Protein AF-A0AAW5WD66-F1 (afdb_monomer_lite)

Structure (mmCIF, N/CA/C/O backbone):
data_AF-A0AAW5WD66-F1
#
_entry.id   AF-A0AAW5WD66-F1
#
loop_
_atom_site.group_PDB
_atom_site.id
_atom_site.type_symbol
_atom_site.label_atom_id
_atom_site.label_alt_id
_atom_site.label_comp_id
_atom_site.label_asym_id
_atom_site.label_entity_id
_atom_site.label_seq_id
_atom_site.pdbx_PDB_ins_code
_atom_site.Cartn_x
_atom_site.Cartn_y
_atom_site.Cartn_z
_atom_site.occupancy
_atom_site.B_iso_or_equiv
_atom_site.auth_seq_id
_atom_site.auth_comp_id
_atom_site.auth_asym_id
_atom_site.auth_atom_id
_atom_site.pdbx_PDB_model_num
ATOM 1 N N . MET A 1 1 ? 9.560 -7.225 9.628 1.00 62.88 1 MET A N 1
ATOM 2 C CA . MET A 1 1 ? 9.337 -8.188 8.524 1.00 62.88 1 MET A CA 1
ATOM 3 C C . MET A 1 1 ? 7.948 -8.081 7.889 1.00 62.88 1 MET A C 1
ATOM 5 O O . MET A 1 1 ? 7.887 -8.022 6.672 1.00 62.88 1 MET A O 1
ATOM 9 N N . MET A 1 2 ? 6.853 -7.958 8.655 1.00 75.62 2 MET A N 1
ATOM 10 C CA . MET A 1 2 ? 5.479 -7.964 8.105 1.00 75.62 2 MET A CA 1
ATOM 11 C C . MET A 1 2 ? 5.144 -6.847 7.099 1.00 75.62 2 MET A C 1
ATOM 13 O O . MET A 1 2 ? 4.473 -7.098 6.109 1.00 75.62 2 MET A O 1
ATOM 17 N N . ILE A 1 3 ? 5.634 -5.621 7.307 1.00 80.81 3 ILE A N 1
ATOM 18 C CA . ILE A 1 3 ? 5.343 -4.478 6.414 1.00 80.81 3 ILE A CA 1
ATOM 19 C C . ILE A 1 3 ? 5.931 -4.695 5.010 1.00 80.81 3 ILE A C 1
ATOM 21 O O . ILE A 1 3 ? 5.295 -4.339 4.024 1.00 80.81 3 ILE A O 1
ATOM 25 N N . LYS A 1 4 ? 7.111 -5.327 4.918 1.00 80.94 4 LYS A N 1
ATOM 26 C CA . LYS A 1 4 ? 7.747 -5.659 3.635 1.00 80.94 4 LYS A CA 1
ATOM 27 C C . LYS A 1 4 ? 6.945 -6.705 2.864 1.00 80.94 4 LYS A C 1
ATOM 29 O O . LYS A 1 4 ? 6.791 -6.565 1.665 1.00 80.94 4 LYS A O 1
ATOM 34 N N . LEU A 1 5 ? 6.385 -7.701 3.554 1.00 83.50 5 LEU A N 1
ATOM 35 C CA . LEU A 1 5 ? 5.484 -8.689 2.949 1.00 83.50 5 LEU A CA 1
ATOM 36 C C . LEU A 1 5 ? 4.240 -8.030 2.343 1.00 83.50 5 LEU A C 1
ATOM 38 O O . LEU A 1 5 ? 3.877 -8.349 1.220 1.00 83.50 5 LEU A O 1
ATOM 42 N N . TYR A 1 6 ? 3.628 -7.069 3.043 1.00 81.56 6 TYR A N 1
ATOM 43 C CA . TYR A 1 6 ? 2.521 -6.299 2.470 1.00 81.56 6 TYR A CA 1
ATOM 44 C C . TYR A 1 6 ? 2.954 -5.495 1.243 1.00 81.56 6 TYR A C 1
ATOM 46 O O . TYR A 1 6 ? 2.251 -5.524 0.244 1.00 81.56 6 TYR A O 1
ATOM 54 N N . ALA A 1 7 ? 4.107 -4.820 1.293 1.00 80.81 7 ALA A N 1
ATOM 55 C CA . ALA A 1 7 ? 4.625 -4.073 0.148 1.00 80.81 7 ALA A CA 1
ATOM 56 C C . ALA A 1 7 ? 4.871 -4.985 -1.064 1.00 80.81 7 ALA A C 1
ATOM 58 O O . ALA A 1 7 ? 4.372 -4.699 -2.144 1.00 80.81 7 ALA A O 1
ATOM 59 N N . VAL A 1 8 ? 5.542 -6.125 -0.867 1.00 83.94 8 VAL A N 1
ATOM 60 C CA . VAL A 1 8 ? 5.799 -7.113 -1.926 1.00 83.94 8 VAL A CA 1
ATOM 61 C C . VAL A 1 8 ? 4.501 -7.680 -2.489 1.00 83.94 8 VAL A C 1
ATOM 63 O O . VAL A 1 8 ? 4.366 -7.768 -3.700 1.00 83.94 8 VAL A O 1
ATOM 66 N N . ASN A 1 9 ? 3.527 -8.029 -1.648 1.00 83.06 9 ASN A N 1
ATOM 67 C CA . ASN A 1 9 ? 2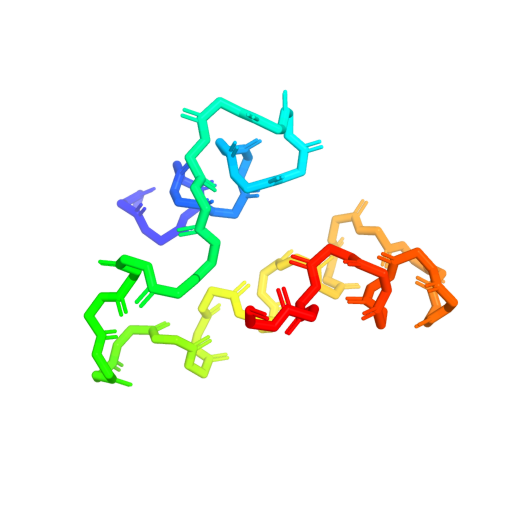.265 -8.598 -2.125 1.00 83.06 9 ASN A CA 1
ATOM 68 C C . ASN A 1 9 ? 1.399 -7.569 -2.869 1.00 83.06 9 ASN A C 1
ATOM 70 O O . ASN A 1 9 ? 0.680 -7.937 -3.796 1.00 83.06 9 ASN A O 1
ATOM 74 N N . VAL A 1 10 ? 1.484 -6.292 -2.482 1.00 80.75 10 VAL A N 1
ATOM 75 C CA . VAL A 1 10 ? 0.837 -5.185 -3.199 1.00 80.75 10 VAL A CA 1
ATOM 76 C C . VAL A 1 10 ? 1.506 -4.965 -4.552 1.00 80.75 10 VAL A C 1
ATOM 78 O O . VAL A 1 10 ? 0.811 -4.946 -5.560 1.00 80.75 10 VAL A O 1
ATOM 81 N N . VAL A 1 11 ? 2.840 -4.898 -4.599 1.00 78.94 11 VAL A N 1
ATOM 82 C CA . VAL A 1 11 ? 3.608 -4.784 -5.855 1.00 78.94 11 VAL A CA 1
ATOM 83 C C . VAL A 1 11 ? 3.377 -5.989 -6.770 1.00 78.94 11 VAL A C 1
ATOM 85 O O . VAL A 1 11 ? 3.223 -5.833 -7.973 1.00 78.94 11 VAL A O 1
ATOM 88 N N . ALA A 1 12 ? 3.292 -7.194 -6.207 1.00 80.69 12 ALA A N 1
ATOM 89 C CA . ALA A 1 12 ? 3.015 -8.420 -6.948 1.00 80.69 12 ALA A CA 1
ATOM 90 C C . ALA A 1 12 ? 1.544 -8.552 -7.394 1.00 80.69 12 ALA A C 1
ATOM 92 O O . ALA A 1 12 ? 1.192 -9.557 -8.007 1.00 80.69 12 ALA A O 1
ATOM 93 N N . GLY A 1 13 ? 0.663 -7.607 -7.038 1.00 78.44 13 GLY A N 1
ATOM 94 C CA . GLY A 1 13 ? -0.764 -7.643 -7.382 1.00 78.44 13 GLY A CA 1
ATOM 95 C C . GLY A 1 13 ? -1.566 -8.754 -6.690 1.00 78.44 13 GLY A C 1
ATOM 96 O O . GLY A 1 13 ? -2.741 -8.951 -6.986 1.00 78.44 13 GLY A O 1
ATOM 97 N N . THR A 1 14 ? -0.961 -9.484 -5.750 1.00 82.50 14 THR A N 1
ATOM 98 C CA . THR A 1 14 ? -1.606 -10.594 -5.026 1.00 82.50 14 THR A CA 1
ATOM 99 C C . THR A 1 14 ? -2.404 -10.118 -3.816 1.00 82.50 14 THR A C 1
ATOM 101 O O . THR A 1 14 ? -3.246 -10.852 -3.295 1.00 82.50 14 THR A O 1
ATOM 104 N N . TYR A 1 15 ? -2.170 -8.883 -3.365 1.00 81.38 15 TYR A N 1
ATOM 105 C CA . TYR A 1 15 ? -2.883 -8.290 -2.244 1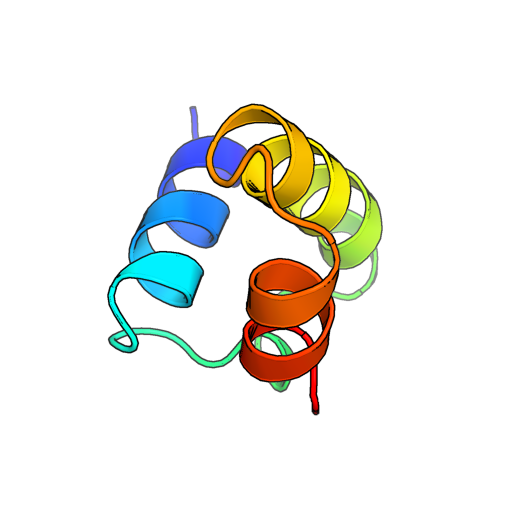.00 81.38 15 TYR A CA 1
ATOM 106 C C . TYR A 1 15 ? -3.214 -6.815 -2.506 1.00 81.38 15 TYR A C 1
ATOM 108 O O . TYR A 1 15 ? -2.301 -6.007 -2.639 1.00 81.38 15 TYR A O 1
ATOM 116 N N . PRO A 1 16 ? -4.497 -6.416 -2.534 1.00 81.06 16 PRO A N 1
ATOM 117 C CA . PRO A 1 16 ? -4.861 -5.032 -2.813 1.00 81.06 16 PRO A CA 1
ATOM 118 C C . PRO A 1 16 ? -4.468 -4.110 -1.654 1.00 81.06 16 PRO A C 1
ATOM 120 O O . PRO A 1 16 ? -4.741 -4.405 -0.484 1.00 81.06 16 PRO A O 1
ATOM 123 N N . PHE A 1 17 ? -3.896 -2.948 -1.979 1.00 80.69 17 PHE A N 1
ATOM 124 C CA . PHE A 1 17 ? -3.500 -1.944 -0.988 1.00 80.69 17 PHE A CA 1
ATOM 125 C C . PHE A 1 17 ? -4.684 -1.471 -0.125 1.00 80.69 17 PHE A C 1
ATOM 127 O O . PHE A 1 17 ? -4.522 -1.197 1.066 1.00 80.69 17 PHE A O 1
ATOM 134 N N . ALA A 1 18 ? -5.904 -1.475 -0.674 1.00 81.38 18 ALA A N 1
ATOM 135 C CA . ALA A 1 18 ? -7.136 -1.157 0.045 1.00 81.38 18 ALA A CA 1
ATOM 136 C C . ALA A 1 18 ? -7.372 -2.035 1.292 1.00 81.38 18 ALA A C 1
ATOM 138 O O . ALA A 1 18 ? -7.872 -1.534 2.303 1.00 81.38 18 ALA A O 1
ATOM 139 N N . LYS A 1 19 ? -6.963 -3.316 1.257 1.00 83.44 19 LYS A N 1
ATOM 140 C CA . LYS A 1 19 ? -7.113 -4.263 2.379 1.00 83.44 19 LYS A CA 1
ATOM 141 C C . LYS A 1 19 ? -6.023 -4.126 3.442 1.00 83.44 19 LYS A C 1
ATOM 143 O O . LYS A 1 19 ? -6.152 -4.704 4.521 1.00 83.44 19 LYS A O 1
ATOM 148 N N . VAL A 1 20 ? -4.968 -3.352 3.177 1.00 83.12 20 VAL A N 1
ATOM 149 C CA . VAL A 1 20 ? -3.920 -3.096 4.168 1.00 83.12 20 VAL A CA 1
ATOM 150 C C . VAL A 1 20 ? -4.529 -2.320 5.347 1.00 83.12 20 VAL A C 1
ATOM 152 O O . VAL A 1 20 ? -5.206 -1.308 5.136 1.00 83.12 20 VAL A O 1
ATOM 155 N N . PRO A 1 21 ? -4.284 -2.739 6.602 1.00 84.00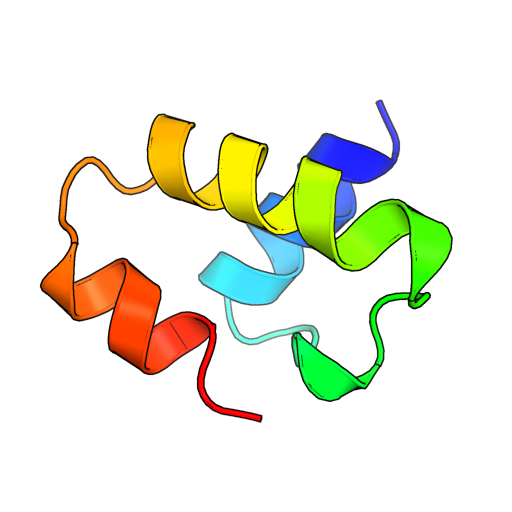 21 PRO A N 1
ATOM 156 C CA . PRO A 1 21 ? -4.779 -2.027 7.775 1.00 84.00 21 PRO A CA 1
ATOM 157 C C . PRO A 1 21 ? -4.363 -0.550 7.769 1.00 84.00 21 PRO A C 1
ATOM 159 O O . PRO A 1 21 ? -3.199 -0.239 7.511 1.00 84.00 21 PRO A O 1
ATOM 162 N N . LYS A 1 22 ? -5.281 0.369 8.108 1.00 83.44 22 LYS A N 1
ATOM 163 C CA . LYS A 1 22 ? -5.048 1.832 8.052 1.00 83.44 22 LYS A CA 1
ATOM 164 C C . LYS A 1 22 ? -3.766 2.280 8.768 1.00 83.44 22 LYS A C 1
ATOM 166 O O . LYS A 1 22 ? -3.021 3.094 8.235 1.00 83.44 22 LYS A O 1
ATOM 171 N N . VAL A 1 23 ? -3.469 1.695 9.929 1.00 83.12 23 VAL A N 1
ATOM 172 C CA . VAL A 1 23 ? -2.244 1.956 10.713 1.00 83.12 23 VAL A CA 1
ATOM 173 C C . VAL A 1 23 ? -0.949 1.534 10.008 1.00 83.12 23 VAL A C 1
ATOM 175 O O . VAL A 1 23 ? 0.115 2.080 10.293 1.00 83.12 23 VAL A O 1
ATOM 178 N N . LEU A 1 24 ? -1.020 0.572 9.086 1.00 81.69 24 LEU A N 1
ATOM 179 C CA . LEU A 1 24 ? 0.127 0.057 8.340 1.00 81.69 24 LEU A CA 1
ATOM 180 C C . LEU A 1 24 ? 0.226 0.640 6.927 1.00 81.69 24 LEU A C 1
ATOM 182 O O . LEU A 1 24 ? 1.330 0.657 6.394 1.00 81.69 24 LEU A O 1
ATOM 186 N N . LYS A 1 25 ? -0.864 1.171 6.348 1.00 82.94 25 LYS A N 1
ATOM 187 C CA . LYS A 1 25 ? -0.887 1.752 4.989 1.00 82.94 25 LYS A CA 1
ATOM 188 C C . LYS A 1 25 ? 0.245 2.754 4.755 1.00 82.94 25 LYS A C 1
ATOM 190 O O . LYS A 1 25 ? 0.947 2.638 3.759 1.00 82.94 25 LYS A O 1
ATOM 195 N N . ALA A 1 26 ? 0.484 3.679 5.687 1.00 85.00 26 ALA A N 1
ATOM 196 C CA . ALA A 1 26 ? 1.555 4.673 5.552 1.00 85.00 26 ALA A CA 1
ATOM 197 C C . ALA A 1 26 ? 2.952 4.029 5.475 1.00 85.00 26 ALA A C 1
ATOM 199 O O . ALA A 1 26 ? 3.752 4.368 4.606 1.00 85.00 26 ALA A O 1
ATOM 200 N N . LYS A 1 27 ? 3.227 3.046 6.341 1.00 85.00 27 LYS A N 1
ATOM 201 C CA . LYS A 1 27 ? 4.514 2.334 6.359 1.00 85.00 27 LYS A CA 1
ATOM 202 C C . LYS A 1 27 ? 4.681 1.403 5.159 1.00 85.00 27 LYS A C 1
ATOM 204 O O . LYS A 1 27 ? 5.789 1.243 4.661 1.00 85.00 27 LYS A O 1
ATOM 209 N N . VAL A 1 28 ? 3.590 0.787 4.702 1.00 84.00 28 VAL A N 1
ATOM 210 C CA . VAL A 1 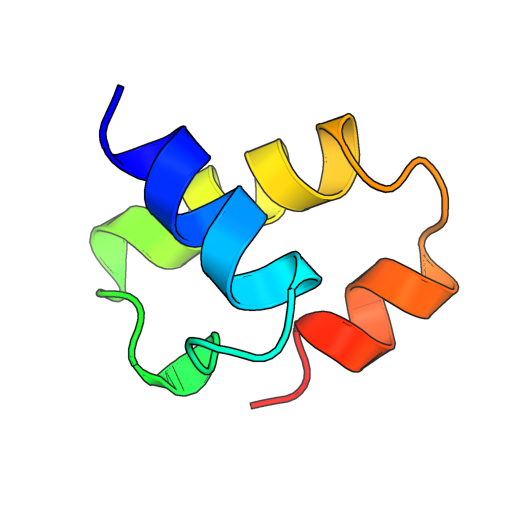28 ? 3.578 -0.045 3.495 1.00 84.00 28 VAL A CA 1
ATOM 211 C C . VAL A 1 28 ? 3.821 0.827 2.268 1.00 84.00 28 VAL A C 1
ATOM 213 O O . VAL A 1 28 ? 4.691 0.486 1.485 1.00 84.00 28 VAL A O 1
ATOM 216 N N . LYS A 1 29 ? 3.178 1.996 2.153 1.00 81.44 29 LYS A N 1
ATOM 217 C CA . LYS A 1 29 ? 3.425 2.956 1.067 1.00 81.44 29 LYS A CA 1
ATOM 218 C C . LYS A 1 29 ? 4.882 3.421 1.028 1.00 81.44 29 LYS A C 1
ATOM 220 O O . LYS A 1 29 ? 5.475 3.429 -0.038 1.00 81.44 29 LYS A O 1
ATOM 225 N N . GLN A 1 30 ? 5.482 3.720 2.182 1.00 84.25 30 GLN A N 1
ATOM 226 C CA . GLN A 1 30 ? 6.913 4.039 2.264 1.00 84.25 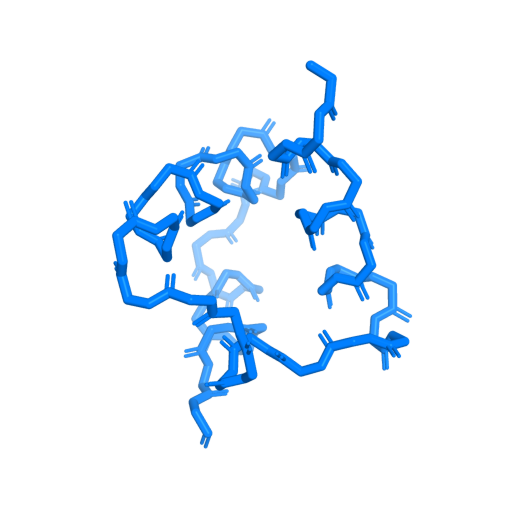30 GLN A CA 1
ATOM 227 C C . GLN A 1 30 ? 7.809 2.879 1.808 1.00 84.25 30 GLN A C 1
ATOM 229 O O . GLN A 1 30 ? 8.819 3.109 1.159 1.00 84.25 30 GLN A O 1
ATOM 234 N N . GLN A 1 31 ? 7.461 1.632 2.136 1.00 83.06 31 GLN A N 1
ATOM 235 C CA . GLN A 1 31 ? 8.223 0.469 1.670 1.00 83.06 31 GLN A CA 1
ATOM 236 C C . GLN A 1 31 ? 8.027 0.194 0.181 1.00 83.06 31 GLN A C 1
ATOM 238 O O . GLN A 1 31 ? 8.991 -0.167 -0.477 1.00 83.06 31 GLN A O 1
ATOM 243 N N . ILE A 1 32 ? 6.821 0.396 -0.353 1.00 80.06 32 ILE A N 1
ATOM 244 C CA . ILE A 1 32 ? 6.578 0.312 -1.795 1.00 80.06 32 ILE A CA 1
ATOM 245 C C . ILE A 1 32 ? 7.384 1.405 -2.503 1.00 80.06 32 ILE A C 1
ATOM 247 O O . ILE A 1 32 ? 8.023 1.100 -3.493 1.00 80.06 32 ILE A O 1
ATOM 251 N N . ALA A 1 33 ? 7.460 2.619 -1.949 1.00 80.88 33 ALA A N 1
ATOM 252 C CA . ALA A 1 33 ? 8.244 3.714 -2.526 1.00 80.88 33 ALA A CA 1
ATOM 253 C C . ALA A 1 33 ? 9.755 3.451 -2.523 1.00 80.88 33 ALA A C 1
ATOM 255 O O . ALA A 1 33 ? 10.477 3.899 -3.400 1.00 80.88 33 ALA A O 1
ATOM 256 N N . LEU A 1 34 ? 10.238 2.701 -1.533 1.00 81.25 34 LEU A N 1
ATOM 257 C CA . LEU A 1 34 ? 11.626 2.241 -1.485 1.00 81.25 34 LEU A CA 1
ATOM 258 C C . LEU A 1 34 ? 11.896 1.047 -2.417 1.00 81.25 34 LEU A C 1
ATOM 260 O O . LEU A 1 34 ? 13.055 0.743 -2.673 1.00 81.25 34 LEU A O 1
ATOM 264 N N . MET A 1 35 ? 10.861 0.320 -2.848 1.00 75.19 35 MET A N 1
ATOM 265 C CA . MET A 1 35 ? 10.977 -0.865 -3.715 1.00 75.19 35 MET A CA 1
ATOM 266 C C . MET A 1 35 ? 10.726 -0.549 -5.187 1.00 75.19 35 MET A C 1
ATOM 268 O O . MET A 1 35 ? 11.285 -1.200 -6.062 1.00 75.19 35 MET A O 1
ATOM 272 N N . VAL A 1 36 ? 9.851 0.412 -5.438 1.00 70.75 36 VAL A N 1
ATOM 273 C CA . VAL A 1 36 ? 9.451 0.903 -6.742 1.00 70.75 36 VAL A CA 1
ATOM 274 C C . VAL A 1 36 ? 9.934 2.343 -6.762 1.00 70.75 36 VAL A C 1
ATOM 276 O O . VAL A 1 36 ? 9.264 3.226 -6.238 1.00 70.75 36 VAL A O 1
ATOM 279 N N . GLU A 1 37 ? 11.129 2.562 -7.306 1.00 67.62 37 GLU A N 1
ATOM 280 C CA . GLU A 1 37 ? 11.778 3.880 -7.424 1.00 67.62 37 GLU A CA 1
ATOM 281 C C . GLU A 1 37 ? 11.035 4.835 -8.391 1.00 67.62 37 GLU A C 1
ATOM 283 O O . GLU A 1 37 ? 11.554 5.890 -8.740 1.00 67.62 37 GLU A O 1
ATOM 288 N N . ASP A 1 38 ? 9.821 4.464 -8.816 1.00 69.50 38 ASP A N 1
ATOM 289 C CA . ASP A 1 38 ? 8.991 5.141 -9.807 1.00 69.50 38 ASP A CA 1
ATOM 290 C C . ASP A 1 38 ? 7.640 5.562 -9.201 1.00 69.50 38 ASP A C 1
ATOM 292 O O . ASP A 1 38 ? 6.790 4.731 -8.852 1.00 69.50 38 ASP A O 1
ATOM 296 N N . ASP A 1 39 ? 7.428 6.877 -9.095 1.00 65.56 39 ASP A N 1
ATOM 297 C CA . ASP A 1 39 ? 6.229 7.480 -8.496 1.00 65.56 39 ASP A CA 1
ATOM 298 C C . ASP A 1 39 ? 4.942 7.184 -9.291 1.00 65.56 39 ASP A C 1
ATOM 300 O O . ASP A 1 39 ? 3.849 7.123 -8.716 1.00 65.56 39 ASP A O 1
ATOM 304 N N . GLU A 1 40 ? 5.051 6.939 -10.600 1.00 64.50 40 GLU A N 1
ATOM 305 C CA . GLU A 1 40 ? 3.908 6.589 -11.455 1.00 64.50 40 GLU A CA 1
ATOM 306 C C . GLU A 1 40 ? 3.367 5.191 -11.137 1.00 64.50 40 GLU A C 1
ATOM 308 O O . GLU A 1 40 ? 2.162 5.002 -10.942 1.00 64.50 40 GLU A O 1
ATOM 313 N N . ILE A 1 41 ? 4.266 4.216 -10.994 1.00 66.94 41 ILE A N 1
ATOM 314 C CA . ILE A 1 41 ? 3.916 2.833 -10.654 1.00 66.94 41 ILE A CA 1
ATOM 315 C C . ILE A 1 41 ? 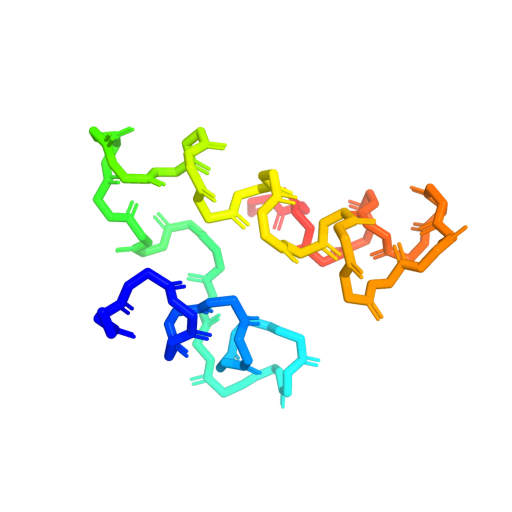3.405 2.767 -9.210 1.00 66.94 41 ILE A C 1
ATOM 317 O O . ILE A 1 41 ? 2.454 2.047 -8.901 1.00 66.94 41 ILE A O 1
ATOM 321 N N . LEU A 1 42 ? 3.973 3.582 -8.321 1.00 67.06 42 LEU A N 1
ATOM 322 C CA . LEU A 1 42 ? 3.462 3.782 -6.968 1.00 67.06 42 LEU A CA 1
ATOM 323 C C . LEU A 1 42 ? 2.014 4.264 -6.959 1.00 67.06 42 LEU A C 1
ATOM 325 O O . LEU A 1 42 ? 1.204 3.741 -6.189 1.00 67.06 42 LEU A O 1
ATOM 329 N N . ALA A 1 43 ? 1.682 5.260 -7.780 1.00 67.81 43 ALA A N 1
ATOM 330 C CA . ALA A 1 43 ? 0.332 5.799 -7.868 1.00 67.81 43 ALA A CA 1
ATOM 331 C C . ALA A 1 43 ? -0.660 4.767 -8.422 1.00 67.81 43 ALA A C 1
ATOM 333 O O . ALA A 1 43 ? -1.791 4.700 -7.945 1.00 67.81 43 ALA A O 1
ATOM 334 N N . GLU A 1 44 ? -0.243 3.930 -9.372 1.00 68.75 44 GLU A N 1
ATOM 335 C CA . GLU A 1 44 ? -1.080 2.851 -9.902 1.00 68.75 44 GLU A CA 1
ATOM 336 C C . GLU A 1 44 ? -1.318 1.738 -8.869 1.00 68.75 44 GLU A C 1
ATOM 338 O O . GLU A 1 44 ? -2.457 1.338 -8.643 1.00 68.75 44 GLU A O 1
ATOM 343 N N . LEU A 1 45 ? -0.272 1.312 -8.156 1.00 67.69 45 LEU A N 1
ATOM 344 C CA . LEU A 1 45 ? -0.347 0.266 -7.127 1.00 67.69 45 LEU A CA 1
ATOM 345 C C . LEU A 1 45 ? -1.038 0.717 -5.832 1.00 67.69 45 LEU A C 1
ATOM 347 O O . LEU A 1 45 ? -1.505 -0.112 -5.047 1.00 67.69 45 LEU A O 1
ATOM 351 N N . THR A 1 46 ? -1.077 2.027 -5.577 1.00 65.50 46 THR A N 1
ATOM 352 C CA . THR A 1 46 ? -1.769 2.613 -4.418 1.00 65.50 46 THR A CA 1
ATOM 353 C C . THR A 1 46 ? -3.142 3.191 -4.740 1.00 65.50 46 THR A C 1
ATOM 355 O O . THR A 1 46 ? -3.771 3.737 -3.830 1.00 65.50 46 THR A O 1
ATOM 358 N N . LYS A 1 47 ? -3.648 3.035 -5.974 1.00 65.50 47 LYS A N 1
ATOM 359 C CA . LYS A 1 47 ? -5.071 3.264 -6.258 1.00 65.50 47 LYS A CA 1
ATOM 360 C C . LYS A 1 47 ? -5.900 2.271 -5.440 1.00 65.50 47 LYS A C 1
ATOM 362 O O . LYS A 1 47 ? -5.668 1.065 -5.488 1.00 65.50 47 LYS A O 1
ATOM 367 N N . GLU A 1 48 ? -6.796 2.818 -4.619 1.00 54.78 48 GLU A N 1
ATOM 368 C CA . GLU A 1 48 ? -7.745 2.049 -3.802 1.00 54.78 48 GLU A CA 1
ATOM 369 C C . GLU A 1 48 ? -8.781 1.312 -4.647 1.00 54.78 48 GLU A C 1
ATOM 371 O O . GLU A 1 48 ? -9.277 1.906 -5.632 1.00 54.78 48 GLU A O 1
#

Radius of gyration: 9.24 Å; chains: 1; bounding box: 20×18×22 Å

InterPro domains:
  IPR056265 CD1375-like domain [PF23792] (1-48)

Secondary structure (DSSP, 8-state):
-HHHHHHHHHHTTSS-GGGS-HHHHHHHHHHHHHH---HHHHHHHT--

Organism: Streptococcus oralis (NCBI:txid1303)

Foldseek 3Di:
DVLLVLLVCLLVVNDQLVPPPPVSSVVNLVNVCVVPVDVVSSVVSNDD

pLDDT: mean 77.14, std 7.62, range [54.78, 85.0]

Sequence (48 aa):
MMIKLYAVNVVAGTYPFAKVPKVLKAKVKQQIALMVEDDEILAELTKE